Protein AF-A0A2S9FRA5-F1 (afdb_monomer_lite)

Sequence (77 aa):
MGRPGDRRDTRQSEPPPSEDFGRQPPQDLAAEQAVLGGMLLSKDAIADVLERLRPGDFYRPGNQLVYDAVLDLYSRG

Structure (mmCIF, N/CA/C/O backbone):
data_AF-A0A2S9FRA5-F1
#
_entry.id   AF-A0A2S9FRA5-F1
#
loop_
_atom_site.group_PDB
_atom_site.id
_atom_site.type_symbol
_atom_site.label_atom_id
_atom_site.label_alt_id
_atom_site.label_comp_id
_atom_site.label_asym_id
_atom_site.label_entity_id
_atom_site.label_seq_id
_atom_site.pdbx_PDB_ins_code
_atom_site.Cartn_x
_atom_site.Cartn_y
_atom_site.Cartn_z
_atom_site.occupancy
_atom_site.B_iso_or_equiv
_atom_site.auth_seq_id
_atom_site.auth_comp_id
_atom_site.auth_asym_id
_atom_site.auth_atom_id
_atom_site.pdbx_PDB_model_num
ATOM 1 N N . MET A 1 1 ? 56.837 -43.548 -35.326 1.00 53.72 1 MET A N 1
ATOM 2 C CA . MET A 1 1 ? 56.007 -42.811 -36.308 1.00 53.72 1 MET A CA 1
ATOM 3 C C . MET A 1 1 ? 54.566 -42.842 -35.814 1.00 53.72 1 MET A C 1
ATOM 5 O O . MET A 1 1 ? 54.103 -43.927 -35.503 1.00 53.72 1 MET A O 1
ATOM 9 N N . GLY A 1 2 ? 53.910 -41.682 -35.704 1.00 46.88 2 GLY A N 1
ATOM 10 C CA . GLY A 1 2 ? 52.523 -41.513 -35.232 1.00 46.88 2 GLY A CA 1
ATOM 11 C C . GLY A 1 2 ? 52.422 -40.344 -34.244 1.00 46.88 2 GLY A C 1
ATOM 12 O O . GLY A 1 2 ? 52.917 -40.450 -33.131 1.00 46.88 2 GLY A O 1
ATOM 13 N N . ARG A 1 3 ? 51.897 -39.196 -34.691 1.00 53.19 3 ARG A N 1
ATOM 14 C CA . ARG A 1 3 ? 51.932 -37.890 -34.000 1.00 53.19 3 ARG A CA 1
ATOM 15 C C . ARG A 1 3 ? 50.842 -37.738 -32.920 1.00 53.19 3 ARG A C 1
ATOM 17 O O . ARG A 1 3 ? 49.765 -38.299 -33.100 1.00 53.19 3 ARG A O 1
ATOM 24 N N . PRO A 1 4 ? 51.065 -36.905 -31.880 1.00 51.31 4 PRO A N 1
ATOM 25 C CA . PRO A 1 4 ? 50.016 -36.460 -30.967 1.00 51.31 4 PRO A CA 1
ATOM 26 C C . PRO A 1 4 ? 49.132 -35.417 -31.669 1.00 51.31 4 PRO A C 1
ATOM 28 O O . PRO A 1 4 ? 49.613 -34.373 -32.111 1.00 51.31 4 PRO A O 1
ATOM 31 N N . GLY A 1 5 ? 47.849 -35.745 -31.826 1.00 56.88 5 GLY A N 1
ATOM 32 C CA . GLY A 1 5 ? 46.819 -34.892 -32.413 1.00 56.88 5 GLY A CA 1
ATOM 33 C C . GLY A 1 5 ? 45.971 -34.252 -31.325 1.00 56.88 5 GLY A C 1
ATOM 34 O O . GLY A 1 5 ? 45.115 -34.892 -30.727 1.00 56.88 5 GLY A O 1
ATOM 35 N N . ASP A 1 6 ? 46.279 -32.990 -31.085 1.00 61.97 6 ASP A N 1
ATOM 36 C CA . ASP A 1 6 ? 45.597 -32.023 -30.243 1.00 61.97 6 ASP A CA 1
ATOM 37 C C . ASP A 1 6 ? 44.110 -31.827 -30.615 1.00 61.97 6 ASP A C 1
ATOM 39 O O . ASP A 1 6 ? 43.737 -31.884 -31.786 1.00 61.97 6 ASP A O 1
ATOM 43 N N . ARG A 1 7 ? 43.314 -31.502 -29.588 1.00 61.88 7 ARG A N 1
ATOM 44 C CA . ARG A 1 7 ? 42.040 -30.763 -29.616 1.00 61.88 7 ARG A CA 1
ATOM 45 C C . ARG A 1 7 ? 40.918 -31.259 -30.543 1.00 61.88 7 ARG A C 1
ATOM 47 O O . ARG A 1 7 ? 40.890 -31.001 -31.744 1.00 61.88 7 ARG A O 1
ATOM 54 N N . ARG A 1 8 ? 39.833 -31.706 -29.905 1.00 55.50 8 ARG A N 1
ATOM 55 C CA . ARG A 1 8 ? 38.610 -30.886 -29.792 1.00 55.50 8 ARG A CA 1
ATOM 56 C C . ARG A 1 8 ? 37.700 -31.451 -28.701 1.00 55.50 8 ARG A C 1
ATOM 58 O O . ARG A 1 8 ? 36.923 -32.368 -28.926 1.00 55.50 8 ARG A O 1
ATOM 65 N N . ASP A 1 9 ? 37.828 -30.860 -27.517 1.00 57.75 9 ASP A N 1
ATOM 66 C CA . ASP A 1 9 ? 36.747 -30.737 -26.543 1.00 57.75 9 ASP A CA 1
ATOM 67 C C . ASP A 1 9 ? 35.611 -29.997 -27.267 1.00 57.75 9 ASP A C 1
ATOM 69 O O . ASP A 1 9 ? 35.632 -28.771 -27.386 1.00 57.75 9 ASP A O 1
ATOM 73 N N . THR A 1 10 ? 34.673 -30.730 -27.872 1.00 59.09 10 THR A N 1
ATOM 74 C CA . THR A 1 10 ? 33.366 -30.179 -28.242 1.00 59.09 10 THR A CA 1
ATOM 75 C C . THR A 1 10 ? 32.616 -29.907 -26.947 1.00 59.09 10 THR A C 1
ATOM 77 O O . THR A 1 10 ? 31.651 -30.593 -26.612 1.00 59.09 10 THR A O 1
ATOM 80 N N . ARG A 1 11 ? 33.073 -28.882 -26.218 1.00 60.38 11 ARG A N 1
ATOM 81 C CA . ARG A 1 11 ? 32.201 -28.102 -25.360 1.00 60.38 11 ARG A CA 1
ATOM 82 C C . ARG A 1 11 ? 31.080 -27.649 -26.264 1.00 60.38 11 ARG A C 1
ATOM 84 O O . ARG A 1 11 ? 31.288 -26.864 -27.187 1.00 60.38 11 ARG A O 1
ATOM 91 N N . GLN A 1 12 ? 29.939 -28.281 -26.041 1.00 58.03 12 GLN A N 1
ATOM 92 C CA . GLN A 1 12 ? 28.650 -27.875 -26.544 1.00 58.03 12 GLN A CA 1
ATOM 93 C C . GLN A 1 12 ? 28.618 -26.357 -26.420 1.00 58.03 12 GLN A C 1
ATOM 95 O O . GLN A 1 12 ? 28.711 -25.814 -25.321 1.00 58.03 12 GLN A O 1
ATOM 100 N N . SER A 1 13 ? 28.631 -25.676 -27.559 1.00 61.19 13 SER A N 1
ATOM 101 C CA . SER A 1 13 ? 28.336 -24.260 -27.609 1.00 61.19 13 SER A CA 1
ATOM 102 C C . SER A 1 13 ? 26.863 -24.160 -27.250 1.00 61.19 13 SER A C 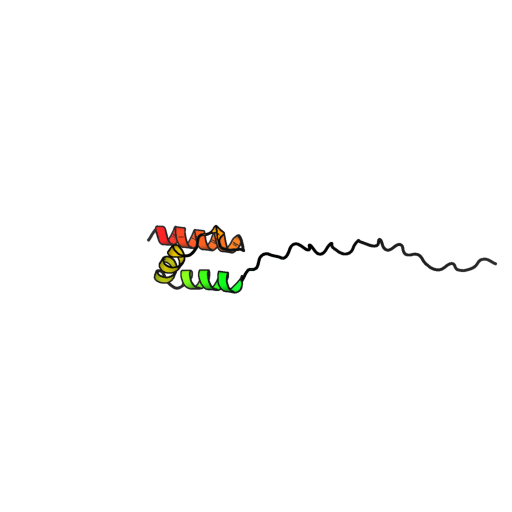1
ATOM 104 O O . SER A 1 13 ? 26.004 -24.245 -28.127 1.00 61.19 13 SER A O 1
ATOM 106 N N . GLU A 1 14 ? 26.587 -24.100 -25.946 1.00 61.38 14 GLU A N 1
ATOM 107 C CA . GLU A 1 14 ? 25.329 -23.586 -25.434 1.00 61.38 14 GLU A CA 1
ATOM 108 C C . GLU A 1 14 ? 25.112 -22.261 -26.165 1.00 61.38 14 GLU A C 1
ATOM 110 O O . GLU A 1 14 ? 26.013 -21.408 -26.155 1.00 61.38 14 GLU A O 1
ATOM 115 N N . PRO A 1 15 ? 23.994 -22.096 -26.890 1.00 63.41 15 PRO A N 1
ATOM 116 C CA . PRO A 1 15 ? 23.664 -20.778 -27.387 1.00 63.41 15 PRO A CA 1
ATOM 117 C C . PRO A 1 15 ? 23.665 -19.845 -26.167 1.00 63.41 15 PRO A C 1
ATOM 119 O O . PRO A 1 15 ? 23.180 -20.256 -25.107 1.00 63.41 15 PRO A O 1
ATOM 122 N N . PRO A 1 16 ? 24.244 -18.632 -26.264 1.00 62.16 16 PRO A N 1
ATOM 123 C CA . PRO A 1 16 ? 24.132 -17.671 -25.176 1.00 62.16 16 PRO A CA 1
ATOM 124 C C . PRO A 1 16 ? 22.649 -17.574 -24.801 1.00 62.16 16 PRO A C 1
ATOM 126 O O . PRO A 1 16 ? 21.818 -17.653 -25.718 1.00 62.16 16 PRO A O 1
ATOM 129 N N . PRO A 1 17 ? 22.302 -17.467 -23.501 1.00 63.34 17 PRO A N 1
ATOM 130 C CA . PRO A 1 17 ? 20.915 -17.273 -23.111 1.00 63.34 17 PRO A CA 1
ATOM 131 C C . PRO A 1 17 ? 20.392 -16.148 -23.988 1.00 63.34 17 PRO A C 1
ATOM 133 O O . PRO A 1 17 ? 21.015 -15.088 -24.062 1.00 63.34 17 PRO A O 1
ATOM 136 N N . SER A 1 18 ? 19.347 -16.436 -24.759 1.00 64.19 18 SER A N 1
ATOM 137 C CA . SER A 1 18 ? 18.712 -15.443 -25.605 1.00 64.19 18 SER A CA 1
ATOM 138 C C . SER A 1 18 ? 18.264 -14.337 -24.667 1.00 64.19 18 SER A C 1
ATOM 140 O O . SER A 1 18 ? 17.277 -14.515 -23.953 1.00 64.19 18 SER A O 1
ATOM 142 N N . GLU A 1 19 ? 19.055 -13.265 -24.587 1.00 59.91 19 GLU A N 1
ATOM 143 C CA . GLU A 1 19 ? 18.692 -12.059 -23.868 1.00 59.91 19 GLU A CA 1
ATOM 144 C C . GLU A 1 19 ? 17.382 -11.621 -24.489 1.00 59.91 19 GLU A C 1
ATOM 146 O O . GLU A 1 19 ? 17.315 -11.246 -25.663 1.00 59.91 19 GLU A O 1
ATOM 151 N N . ASP A 1 20 ? 16.318 -11.818 -23.724 1.00 59.34 20 ASP A N 1
ATOM 152 C CA . ASP A 1 20 ? 14.990 -11.445 -24.131 1.00 59.34 20 ASP A CA 1
ATOM 153 C C . ASP A 1 20 ? 15.035 -9.937 -24.386 1.00 59.34 20 ASP A C 1
ATOM 155 O O . ASP A 1 20 ? 15.150 -9.123 -23.469 1.00 59.34 20 ASP A O 1
ATOM 159 N N . PHE A 1 21 ? 14.982 -9.547 -25.659 1.00 55.38 21 PHE A N 1
ATOM 160 C CA . PHE A 1 21 ? 14.776 -8.160 -26.064 1.00 55.38 21 PHE A CA 1
ATOM 161 C C . PHE A 1 21 ? 13.373 -7.658 -25.642 1.00 55.38 21 PHE A C 1
ATOM 163 O O . PHE A 1 21 ? 12.974 -6.550 -26.003 1.00 55.38 21 PHE A O 1
ATOM 170 N N . GLY A 1 22 ? 12.617 -8.431 -24.854 1.00 58.66 22 GLY A N 1
ATOM 171 C CA . GLY A 1 22 ? 11.504 -7.981 -24.033 1.00 58.66 22 GLY A CA 1
ATOM 172 C C . GLY A 1 22 ? 11.992 -7.185 -22.825 1.00 58.66 22 GLY A C 1
ATOM 173 O O . GLY A 1 22 ? 12.271 -7.735 -21.763 1.00 58.66 22 GLY A O 1
ATOM 174 N N . ARG A 1 23 ? 12.070 -5.857 -22.969 1.00 72.38 23 ARG A N 1
ATOM 175 C CA . ARG A 1 23 ? 12.296 -4.949 -21.834 1.00 72.38 23 ARG A CA 1
ATOM 176 C C . ARG A 1 23 ? 11.328 -5.304 -20.709 1.00 72.38 23 ARG A C 1
ATOM 178 O O . ARG A 1 23 ? 10.115 -5.260 -20.913 1.00 72.38 23 ARG A O 1
ATOM 185 N N . GLN A 1 24 ? 11.866 -5.600 -19.528 1.00 77.81 24 GLN A N 1
ATOM 186 C CA . GLN A 1 24 ? 11.060 -5.652 -18.318 1.00 77.81 24 GLN A CA 1
ATOM 187 C C . GLN A 1 24 ? 10.233 -4.357 -18.237 1.00 77.81 24 GLN A C 1
ATOM 189 O O . GLN A 1 24 ? 10.810 -3.274 -18.410 1.00 77.81 24 GLN A O 1
ATOM 194 N N . PRO A 1 25 ? 8.906 -4.439 -18.017 1.00 84.38 25 PRO A N 1
ATOM 195 C CA . PRO A 1 25 ? 8.090 -3.249 -17.842 1.00 84.38 25 PRO A CA 1
ATOM 196 C C . PRO A 1 25 ? 8.709 -2.340 -16.768 1.00 84.38 25 PRO A C 1
ATOM 198 O O . PRO A 1 25 ? 9.162 -2.859 -15.741 1.00 84.38 25 PRO A O 1
ATOM 201 N N . PRO A 1 26 ? 8.774 -1.013 -16.986 1.00 92.38 26 PRO A N 1
ATOM 202 C CA . PRO A 1 26 ? 9.268 -0.087 -15.975 1.00 92.38 26 PRO A CA 1
ATOM 203 C C . PRO A 1 26 ? 8.507 -0.277 -14.663 1.00 92.38 26 PRO A C 1
ATOM 205 O O . PRO A 1 26 ? 7.278 -0.282 -14.656 1.00 92.38 26 PRO A O 1
ATOM 208 N N . GLN A 1 27 ? 9.241 -0.453 -13.570 1.00 94.75 27 GLN A N 1
ATOM 209 C CA . GLN A 1 27 ? 8.679 -0.727 -12.252 1.00 94.75 27 GLN A CA 1
ATOM 210 C C . GLN A 1 27 ? 9.621 -0.213 -11.160 1.00 94.75 27 GLN A C 1
ATOM 212 O O . GLN A 1 27 ? 10.830 -0.105 -11.390 1.00 94.75 27 GLN A O 1
ATOM 217 N N . ASP A 1 28 ? 9.066 0.082 -9.985 1.00 97.94 28 ASP A N 1
ATOM 218 C CA . ASP A 1 28 ? 9.823 0.471 -8.796 1.00 97.94 28 ASP A CA 1
ATOM 219 C C . ASP A 1 28 ? 9.353 -0.324 -7.567 1.00 97.94 28 ASP A C 1
ATOM 221 O O . ASP A 1 28 ? 8.390 0.027 -6.882 1.00 97.94 28 ASP A O 1
ATOM 225 N N . LEU A 1 29 ? 10.070 -1.410 -7.267 1.00 97.44 29 LEU A N 1
ATOM 226 C CA . LEU A 1 29 ? 9.769 -2.264 -6.116 1.00 97.44 29 LEU A CA 1
ATOM 227 C C . LEU A 1 29 ? 9.905 -1.543 -4.776 1.00 97.44 29 LEU A C 1
ATOM 229 O O . LEU A 1 29 ? 9.220 -1.915 -3.824 1.00 97.44 29 LEU A O 1
ATOM 233 N N . ALA A 1 30 ? 10.810 -0.569 -4.665 1.00 98.00 30 ALA A N 1
ATOM 234 C CA . ALA A 1 30 ? 11.013 0.154 -3.416 1.00 98.00 30 ALA A CA 1
ATOM 235 C C . ALA A 1 30 ? 9.826 1.084 -3.148 1.00 98.00 30 ALA A C 1
ATOM 237 O O . ALA A 1 30 ? 9.350 1.147 -2.014 1.00 98.00 30 ALA A O 1
ATOM 238 N N . ALA A 1 31 ? 9.301 1.730 -4.193 1.00 97.88 31 ALA A N 1
ATOM 239 C CA . ALA A 1 31 ? 8.074 2.512 -4.108 1.00 97.88 31 ALA A CA 1
ATOM 240 C C . ALA A 1 31 ? 6.877 1.646 -3.691 1.00 97.88 31 ALA A C 1
ATOM 242 O O . ALA A 1 31 ? 6.139 2.028 -2.785 1.00 97.88 31 ALA A O 1
ATOM 243 N N . GLU A 1 32 ? 6.723 0.449 -4.267 1.00 98.25 32 GLU A N 1
ATOM 244 C CA . GLU A 1 32 ? 5.667 -0.484 -3.851 1.00 98.25 32 GLU A CA 1
ATOM 245 C C . GLU A 1 32 ? 5.759 -0.842 -2.360 1.00 98.25 32 GLU A C 1
ATOM 247 O O . GLU A 1 32 ? 4.758 -0.777 -1.646 1.00 98.25 32 GLU A O 1
ATOM 252 N N . GLN A 1 33 ? 6.957 -1.173 -1.862 1.00 98.38 33 GLN A N 1
ATOM 253 C CA . GLN A 1 33 ? 7.152 -1.452 -0.434 1.00 98.38 33 GLN A CA 1
ATOM 254 C C . GLN A 1 33 ? 6.866 -0.226 0.440 1.00 98.38 33 GLN A C 1
ATOM 256 O O . GLN A 1 33 ? 6.297 -0.368 1.520 1.00 98.38 33 GLN A O 1
ATOM 261 N N . ALA A 1 34 ? 7.236 0.975 -0.011 1.00 98.38 34 ALA A N 1
ATOM 262 C CA . ALA A 1 34 ? 6.984 2.209 0.725 1.00 98.38 34 ALA A CA 1
ATOM 263 C C . ALA A 1 34 ? 5.482 2.511 0.845 1.00 98.38 34 ALA A C 1
ATOM 265 O O . ALA A 1 34 ? 5.031 2.905 1.920 1.00 98.38 34 ALA A O 1
ATOM 266 N N . VAL A 1 35 ? 4.702 2.274 -0.215 1.00 98.31 35 VAL A N 1
ATOM 267 C CA . VAL A 1 35 ? 3.236 2.409 -0.187 1.00 98.31 35 VAL A CA 1
ATOM 268 C C . VAL A 1 35 ? 2.630 1.452 0.837 1.00 98.31 35 VAL A C 1
ATOM 270 O O . VAL A 1 35 ? 1.900 1.891 1.724 1.00 98.31 35 VAL A O 1
ATOM 273 N N . LEU A 1 36 ? 2.982 0.163 0.768 1.00 98.56 36 LEU A N 1
ATOM 274 C CA . LEU A 1 36 ? 2.488 -0.839 1.719 1.00 98.56 36 LEU A CA 1
ATOM 275 C C . LEU A 1 36 ? 2.901 -0.501 3.156 1.00 98.56 36 LEU A C 1
ATOM 277 O O . LEU A 1 36 ? 2.076 -0.543 4.063 1.00 98.56 36 LEU A O 1
ATOM 281 N N . GLY A 1 37 ? 4.156 -0.101 3.366 1.00 98.44 37 GLY A N 1
ATOM 282 C CA . GLY A 1 37 ? 4.650 0.340 4.669 1.00 98.44 37 GLY A CA 1
ATOM 283 C C . GLY A 1 37 ? 3.875 1.542 5.214 1.00 98.44 37 GLY A C 1
ATOM 284 O O . GLY A 1 37 ? 3.496 1.541 6.381 1.00 98.44 37 GLY A O 1
ATOM 285 N N . GLY A 1 38 ? 3.574 2.535 4.373 1.00 98.19 38 GLY A N 1
ATOM 286 C CA . GLY A 1 38 ? 2.760 3.694 4.748 1.00 98.19 38 GLY A CA 1
ATOM 287 C C . GLY A 1 38 ? 1.347 3.304 5.185 1.00 98.19 38 GLY A C 1
ATOM 288 O O . GLY A 1 38 ? 0.879 3.759 6.228 1.00 98.19 38 GLY A O 1
ATOM 289 N N . MET A 1 39 ? 0.704 2.399 4.443 1.00 98.12 39 MET A N 1
ATOM 290 C CA . MET A 1 39 ? -0.616 1.858 4.787 1.00 98.12 39 MET A CA 1
ATOM 291 C C . MET A 1 39 ? -0.609 1.097 6.122 1.00 98.12 39 MET A C 1
ATOM 293 O O . MET A 1 39 ? -1.547 1.218 6.904 1.00 98.12 39 MET A O 1
ATOM 297 N N . LEU A 1 40 ? 0.456 0.347 6.421 1.00 97.31 40 LEU A N 1
ATOM 298 C CA . LEU A 1 40 ? 0.590 -0.370 7.696 1.00 97.31 40 LEU A CA 1
ATOM 299 C C . LEU A 1 40 ? 0.768 0.566 8.902 1.00 97.31 40 LEU A C 1
ATOM 301 O O . LEU A 1 40 ? 0.462 0.176 10.027 1.00 97.31 40 LEU A O 1
ATOM 305 N N . LEU A 1 41 ? 1.266 1.786 8.684 1.00 97.62 41 LEU A N 1
ATOM 306 C CA . LEU A 1 41 ? 1.514 2.766 9.744 1.00 97.62 41 LEU A CA 1
ATOM 307 C C . LEU A 1 41 ? 0.315 3.685 10.020 1.00 97.62 41 LEU A C 1
ATOM 309 O O . LEU A 1 41 ? 0.219 4.218 11.125 1.00 97.62 41 LEU A O 1
ATOM 313 N N . SER A 1 42 ? -0.583 3.903 9.052 1.00 96.69 42 SER A N 1
ATOM 314 C CA . SER A 1 42 ? -1.682 4.868 9.182 1.00 96.69 42 SER A CA 1
ATOM 315 C C . SER A 1 42 ? -2.949 4.451 8.435 1.00 96.69 42 SER A C 1
ATOM 317 O O . SER A 1 42 ? -2.921 4.190 7.234 1.00 96.69 42 SER A O 1
ATOM 319 N N . LYS A 1 43 ? -4.094 4.501 9.132 1.00 94.50 43 LYS A N 1
ATOM 320 C CA . LYS A 1 43 ? -5.423 4.306 8.526 1.00 94.50 43 LYS A CA 1
ATOM 321 C C . LYS A 1 43 ? -5.772 5.395 7.503 1.00 94.50 43 LYS A C 1
ATOM 323 O O . LYS A 1 43 ? -6.445 5.089 6.524 1.00 94.50 43 LYS A O 1
ATOM 328 N N . ASP A 1 44 ? -5.286 6.622 7.686 1.00 96.12 44 ASP A N 1
ATOM 329 C CA . ASP A 1 44 ? -5.512 7.712 6.727 1.00 96.12 44 ASP A CA 1
ATOM 330 C C . ASP A 1 44 ? -4.749 7.453 5.420 1.00 96.12 44 ASP A C 1
ATOM 332 O O . ASP A 1 44 ? -5.289 7.637 4.332 1.00 96.12 44 ASP A O 1
ATOM 336 N N . ALA A 1 45 ? -3.532 6.900 5.515 1.00 97.69 45 ALA A N 1
ATOM 337 C CA . ALA A 1 45 ? -2.763 6.499 4.337 1.00 97.69 45 ALA A CA 1
ATOM 338 C C . ALA A 1 45 ? -3.462 5.383 3.544 1.00 97.69 45 ALA A C 1
ATOM 340 O O . ALA A 1 45 ? -3.376 5.356 2.319 1.00 97.69 45 ALA A O 1
ATOM 341 N N . ILE A 1 46 ? -4.184 4.477 4.218 1.00 97.44 46 ILE A N 1
ATOM 342 C CA . ILE A 1 46 ? -5.006 3.468 3.536 1.00 97.44 46 ILE A CA 1
ATOM 343 C C . ILE A 1 46 ? -6.085 4.151 2.690 1.00 97.44 46 ILE A C 1
ATOM 345 O O . ILE A 1 46 ? -6.211 3.808 1.517 1.00 97.44 46 ILE A O 1
ATOM 349 N N . ALA A 1 47 ? -6.816 5.122 3.250 1.00 96.00 47 ALA A N 1
ATOM 350 C CA . ALA A 1 47 ? -7.867 5.848 2.533 1.00 96.00 47 ALA A CA 1
ATOM 351 C C . ALA A 1 47 ? -7.315 6.596 1.306 1.00 96.00 47 ALA A C 1
ATOM 353 O O . ALA A 1 47 ? -7.827 6.416 0.200 1.00 96.00 47 ALA A O 1
ATOM 354 N N . ASP A 1 48 ? -6.214 7.335 1.469 1.00 96.75 48 ASP A N 1
ATOM 355 C CA . ASP A 1 48 ? -5.572 8.094 0.385 1.00 96.75 48 ASP A CA 1
ATOM 356 C C . ASP A 1 48 ? -5.081 7.207 -0.772 1.00 96.75 48 ASP A C 1
ATOM 358 O O . ASP A 1 48 ? -5.105 7.613 -1.942 1.00 96.75 48 ASP A O 1
ATOM 362 N N . VAL A 1 49 ? -4.597 6.001 -0.451 1.00 97.50 49 VAL A N 1
ATOM 363 C CA . VAL A 1 49 ? -4.113 5.028 -1.439 1.00 97.50 49 VAL A CA 1
ATOM 364 C C . VAL A 1 49 ? -5.279 4.315 -2.128 1.00 97.50 49 VAL A C 1
ATOM 366 O O . VAL A 1 49 ? -5.204 4.071 -3.332 1.00 97.50 49 VAL A O 1
ATOM 369 N N . LEU A 1 50 ? -6.368 4.016 -1.414 1.00 95.81 50 LEU A N 1
ATOM 370 C CA . LEU A 1 50 ? -7.578 3.376 -1.957 1.00 95.81 50 LEU A CA 1
ATOM 371 C C . LEU A 1 50 ? -8.210 4.186 -3.101 1.00 95.81 50 LEU A C 1
ATOM 373 O O . LEU A 1 50 ? -8.761 3.624 -4.051 1.00 95.81 50 LEU A O 1
ATOM 377 N N . GLU A 1 51 ? -8.104 5.513 -3.038 1.00 96.25 51 GLU A N 1
ATOM 378 C CA . GLU A 1 51 ? -8.575 6.408 -4.098 1.00 96.25 51 GLU A CA 1
ATOM 379 C C . GLU A 1 51 ? -7.710 6.354 -5.365 1.00 96.25 51 GLU A C 1
ATOM 381 O O . GLU A 1 51 ? -8.190 6.681 -6.451 1.00 96.25 51 GLU A O 1
ATOM 386 N N . ARG A 1 52 ? -6.444 5.937 -5.242 1.00 96.69 52 ARG A N 1
ATOM 387 C CA . ARG A 1 52 ? -5.435 6.041 -6.306 1.00 96.69 52 ARG A CA 1
ATOM 388 C C . ARG A 1 52 ? -5.071 4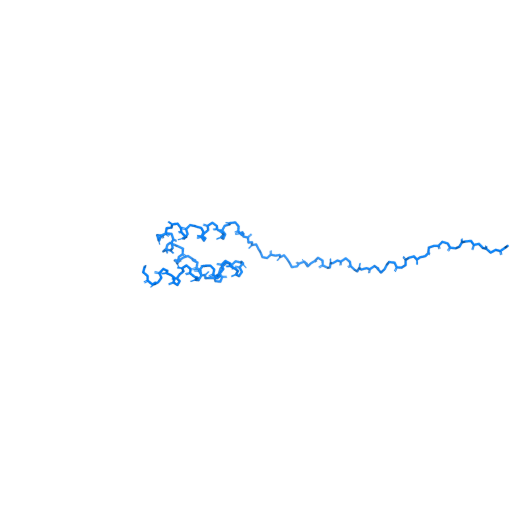.717 -6.952 1.00 96.69 52 ARG A C 1
A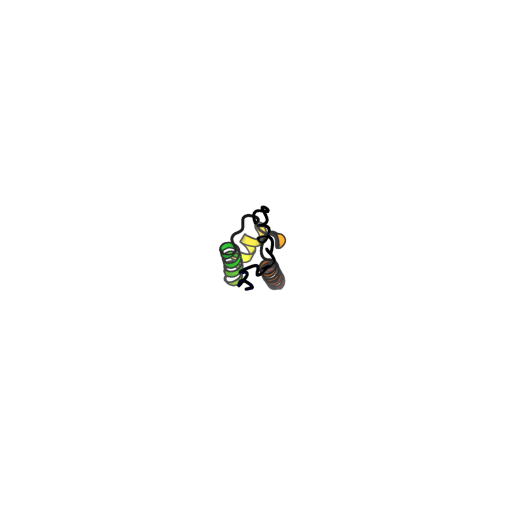TOM 390 O O . ARG A 1 52 ? -4.815 4.703 -8.150 1.00 96.69 52 ARG A O 1
ATOM 397 N N . LEU A 1 53 ? -5.011 3.646 -6.167 1.00 97.31 53 LEU A N 1
ATOM 398 C CA . LEU A 1 53 ? -4.485 2.357 -6.601 1.00 97.31 53 LEU A CA 1
ATOM 399 C C . LEU A 1 53 ? -5.541 1.252 -6.531 1.00 97.31 53 LEU A C 1
ATOM 401 O O . LEU A 1 53 ? -6.537 1.312 -5.800 1.00 97.31 53 LEU A O 1
ATOM 405 N N . ARG A 1 54 ? -5.301 0.217 -7.324 1.00 95.12 54 ARG A N 1
ATOM 406 C CA . ARG A 1 54 ? -5.970 -1.079 -7.317 1.00 95.12 54 ARG A CA 1
ATOM 407 C C . ARG A 1 54 ? -4.921 -2.166 -7.065 1.00 95.12 54 ARG A C 1
ATOM 409 O O . ARG A 1 54 ? -3.748 -1.954 -7.366 1.00 95.12 54 ARG A O 1
ATOM 416 N N . PRO A 1 55 ? -5.319 -3.356 -6.579 1.00 92.81 55 PRO A N 1
ATOM 417 C CA . PRO A 1 55 ? -4.367 -4.437 -6.319 1.00 92.81 55 PRO A CA 1
ATOM 418 C C . PRO A 1 55 ? -3.506 -4.764 -7.546 1.00 92.81 55 PRO A C 1
ATOM 420 O O . PRO A 1 55 ? -2.296 -4.901 -7.430 1.00 92.81 55 PRO A O 1
ATOM 423 N N . GLY A 1 56 ? -4.109 -4.790 -8.741 1.00 93.81 56 GLY A N 1
ATOM 424 C CA . GLY A 1 56 ? -3.415 -5.084 -10.000 1.00 93.81 56 GLY A CA 1
ATOM 425 C C . GLY A 1 56 ? -2.372 -4.052 -10.448 1.00 93.81 56 GLY A C 1
ATOM 426 O O . GLY A 1 56 ? -1.637 -4.342 -11.389 1.00 93.81 56 GLY A O 1
ATOM 427 N N . ASP A 1 57 ? -2.280 -2.890 -9.795 1.00 96.50 57 ASP A N 1
ATOM 428 C CA . ASP A 1 57 ? -1.288 -1.860 -10.129 1.00 96.50 57 ASP A CA 1
ATOM 429 C C . ASP A 1 57 ? 0.110 -2.192 -9.580 1.00 96.50 57 ASP A C 1
ATOM 431 O O . ASP A 1 57 ? 1.109 -1.671 -10.075 1.00 96.50 57 ASP A O 1
ATOM 435 N N . PHE A 1 58 ? 0.209 -3.075 -8.581 1.00 97.44 58 PHE A N 1
ATOM 436 C CA . PHE A 1 58 ? 1.501 -3.548 -8.085 1.00 97.44 58 PHE A CA 1
ATOM 437 C C . PHE A 1 58 ? 2.113 -4.553 -9.065 1.00 97.44 58 PHE A C 1
ATOM 439 O O . PHE A 1 58 ? 1.478 -5.534 -9.456 1.00 97.44 58 PHE A O 1
ATOM 446 N N . TYR A 1 59 ? 3.386 -4.368 -9.406 1.00 96.81 59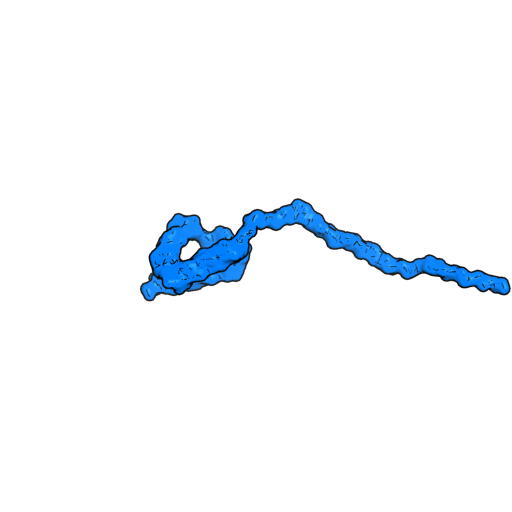 TYR A N 1
ATOM 447 C CA . TYR A 1 59 ? 4.122 -5.247 -10.309 1.00 96.81 59 TYR A CA 1
ATOM 448 C C . TYR A 1 59 ? 4.413 -6.610 -9.671 1.00 96.81 59 TYR A C 1
ATOM 450 O O . TYR A 1 59 ? 4.334 -7.644 -10.335 1.00 96.81 59 TYR A O 1
ATOM 458 N N . ARG A 1 60 ? 4.767 -6.644 -8.376 1.00 97.12 60 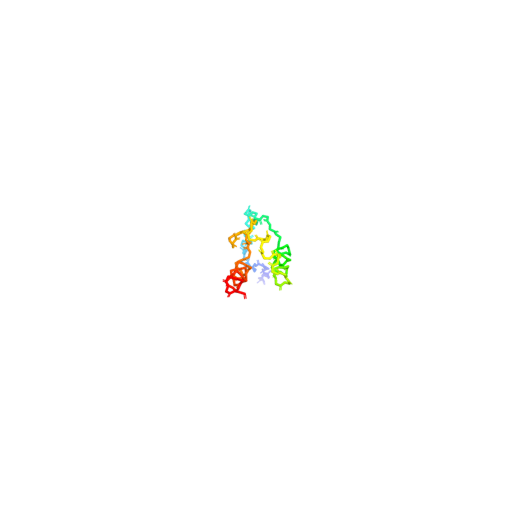ARG A N 1
ATOM 459 C CA . ARG A 1 60 ? 5.029 -7.901 -7.652 1.00 97.12 60 ARG A CA 1
ATOM 460 C C . ARG A 1 60 ? 3.708 -8.527 -7.194 1.00 97.12 60 ARG A C 1
ATOM 462 O O . ARG A 1 60 ? 3.060 -7.947 -6.326 1.00 97.12 60 ARG A O 1
ATOM 469 N N . PRO A 1 61 ? 3.380 -9.770 -7.595 1.00 96.94 61 PRO A N 1
ATOM 470 C CA . PRO A 1 61 ? 2.190 -10.464 -7.091 1.00 96.94 61 PRO A CA 1
ATOM 471 C C . PRO A 1 61 ? 2.148 -10.575 -5.560 1.00 96.94 61 PRO A C 1
ATOM 473 O O . PRO A 1 61 ? 1.092 -10.463 -4.952 1.00 96.94 61 PRO A O 1
ATOM 476 N N . GLY A 1 62 ? 3.309 -10.728 -4.914 1.00 98.19 62 GLY A N 1
ATOM 477 C CA . GLY A 1 62 ? 3.391 -10.730 -3.450 1.00 98.19 62 GLY A CA 1
ATOM 478 C C . GLY A 1 62 ? 2.923 -9.416 -2.815 1.00 98.19 62 GLY A C 1
ATOM 479 O O . GLY A 1 62 ? 2.293 -9.443 -1.765 1.00 98.19 62 GLY A O 1
ATOM 480 N N . ASN A 1 63 ? 3.169 -8.279 -3.468 1.00 98.38 63 ASN A N 1
ATOM 481 C CA . ASN A 1 63 ? 2.725 -6.976 -2.981 1.00 98.38 63 ASN A CA 1
ATOM 482 C C . ASN A 1 63 ? 1.220 -6.775 -3.189 1.00 98.38 63 ASN A C 1
ATOM 484 O O . ASN A 1 63 ? 0.572 -6.205 -2.315 1.00 98.38 63 ASN A O 1
ATOM 488 N N . GLN A 1 64 ? 0.658 -7.320 -4.277 1.00 98.38 64 GLN A N 1
ATOM 489 C CA . GLN A 1 64 ? -0.796 -7.369 -4.492 1.00 98.38 64 GLN A CA 1
ATOM 490 C C . GLN A 1 64 ? -1.496 -8.076 -3.322 1.00 98.38 64 GLN A C 1
ATOM 492 O O . GLN A 1 64 ? -2.428 -7.535 -2.737 1.00 98.38 64 GLN A O 1
ATOM 497 N N . LEU A 1 65 ? -0.981 -9.242 -2.912 1.00 98.25 65 LEU A N 1
ATOM 498 C CA . LEU A 1 65 ? -1.547 -10.019 -1.802 1.00 98.25 65 LEU A CA 1
ATOM 499 C C . LEU A 1 65 ? -1.500 -9.270 -0.465 1.00 98.25 65 LEU A C 1
ATOM 501 O O . LEU A 1 65 ? -2.437 -9.356 0.327 1.00 98.25 65 LEU A O 1
ATOM 505 N N . VAL A 1 66 ? -0.413 -8.541 -0.197 1.00 98.25 66 VAL A N 1
ATOM 506 C CA . VAL A 1 66 ? -0.305 -7.723 1.019 1.00 98.25 66 VAL A CA 1
ATOM 507 C C . VAL A 1 66 ? -1.305 -6.569 0.976 1.00 98.25 66 VAL A C 1
ATOM 509 O O . VAL A 1 66 ? -1.986 -6.332 1.970 1.00 98.25 66 VAL A O 1
ATOM 512 N N . TYR A 1 67 ? -1.433 -5.887 -0.165 1.00 98.44 67 TYR A N 1
ATOM 513 C CA . TYR A 1 67 ? -2.423 -4.829 -0.355 1.00 98.44 67 TYR A CA 1
ATOM 514 C C . TYR A 1 67 ? -3.851 -5.336 -0.097 1.00 98.44 67 TYR A C 1
ATOM 516 O O . TYR A 1 67 ? -4.572 -4.744 0.706 1.00 98.44 67 TYR A O 1
ATOM 524 N N . ASP A 1 68 ? -4.230 -6.470 -0.695 1.00 97.69 68 ASP A N 1
ATOM 525 C CA . ASP A 1 68 ? -5.546 -7.088 -0.495 1.00 97.69 68 ASP A CA 1
ATOM 526 C C . ASP A 1 68 ? -5.808 -7.429 0.977 1.00 97.69 68 ASP A C 1
ATOM 528 O O . ASP A 1 68 ? -6.886 -7.142 1.499 1.00 97.69 68 ASP A O 1
ATOM 532 N N . ALA A 1 69 ? -4.817 -7.989 1.679 1.00 97.62 69 ALA A N 1
ATOM 533 C CA . ALA A 1 69 ? -4.938 -8.305 3.101 1.00 97.62 69 ALA A CA 1
ATOM 534 C C . ALA A 1 69 ? -5.115 -7.047 3.970 1.00 97.62 69 ALA A C 1
ATOM 536 O O . ALA A 1 69 ? -5.899 -7.058 4.922 1.00 97.62 69 ALA A O 1
ATOM 537 N N . VAL A 1 70 ? -4.415 -5.955 3.642 1.00 97.50 70 VAL A N 1
ATOM 538 C CA . VAL A 1 70 ? -4.582 -4.666 4.330 1.00 97.50 70 VAL A CA 1
ATOM 539 C C . VAL A 1 70 ? -5.995 -4.122 4.119 1.00 97.50 70 VAL A C 1
ATOM 541 O O . VAL A 1 70 ? -6.619 -3.687 5.087 1.00 97.50 70 VAL A O 1
ATOM 544 N N . LEU A 1 71 ? -6.525 -4.177 2.892 1.00 96.12 71 LEU A N 1
ATOM 545 C CA . LEU A 1 71 ? -7.889 -3.727 2.604 1.00 96.12 71 LEU A CA 1
ATOM 546 C C . LEU A 1 71 ? -8.950 -4.586 3.296 1.00 96.12 71 LEU A C 1
ATOM 548 O O . LEU A 1 71 ? -9.901 -4.041 3.857 1.00 96.12 71 LEU A O 1
ATOM 552 N N . ASP A 1 72 ? -8.784 -5.910 3.290 1.00 96.00 72 ASP A N 1
ATOM 553 C CA . ASP A 1 72 ? -9.682 -6.832 3.987 1.00 96.00 72 ASP A CA 1
ATOM 554 C C . ASP A 1 72 ? -9.742 -6.503 5.482 1.00 96.00 72 ASP A C 1
ATOM 556 O O . ASP A 1 72 ? -10.832 -6.333 6.030 1.00 96.00 72 ASP A O 1
ATOM 560 N N . LEU A 1 73 ? -8.588 -6.316 6.129 1.00 95.25 73 LEU A N 1
ATOM 561 C CA . LEU A 1 73 ? -8.538 -5.937 7.539 1.00 95.25 73 LEU A CA 1
ATOM 562 C C . LEU A 1 73 ? -9.164 -4.559 7.786 1.00 95.25 73 LEU A C 1
ATOM 564 O O . LEU A 1 73 ? -9.962 -4.411 8.709 1.00 95.25 73 LEU A O 1
ATOM 568 N N . TYR A 1 74 ? -8.846 -3.566 6.954 1.00 94.06 74 TYR A N 1
ATOM 569 C CA . TYR A 1 74 ? -9.395 -2.214 7.073 1.00 94.06 74 TYR A CA 1
ATOM 570 C C . TYR A 1 74 ? -10.925 -2.191 6.936 1.00 94.06 74 TYR A C 1
ATOM 572 O O . TYR A 1 74 ? -11.600 -1.495 7.689 1.00 94.06 74 TYR A O 1
ATOM 580 N N . SER A 1 75 ? -11.489 -3.005 6.036 1.00 93.12 75 SER A N 1
ATOM 581 C CA . SER A 1 75 ? -12.942 -3.102 5.825 1.00 93.12 75 SER A CA 1
ATOM 582 C C . SER A 1 75 ? -13.712 -3.677 7.023 1.00 93.12 75 SER A C 1
ATOM 584 O O . SER A 1 75 ? -14.931 -3.522 7.104 1.00 93.12 75 SER A O 1
ATOM 586 N N . ARG A 1 76 ? -13.011 -4.327 7.963 1.00 93.31 76 ARG A N 1
ATOM 587 C CA . ARG A 1 76 ? -13.592 -4.980 9.145 1.00 93.31 76 ARG A CA 1
ATOM 588 C C . ARG A 1 76 ? -13.644 -4.078 10.390 1.00 93.31 76 ARG A C 1
ATOM 590 O O . ARG A 1 76 ? -14.367 -4.443 11.317 1.00 93.31 76 ARG A O 1
ATOM 597 N N . GLY A 1 77 ? -12.953 -2.926 10.408 1.00 72.44 77 GLY A N 1
ATOM 598 C CA . GLY A 1 77 ? -13.014 -1.914 11.488 1.00 72.44 77 GLY A CA 1
ATOM 599 C C . GLY A 1 77 ? -11.673 -1.515 12.096 1.00 72.44 77 GL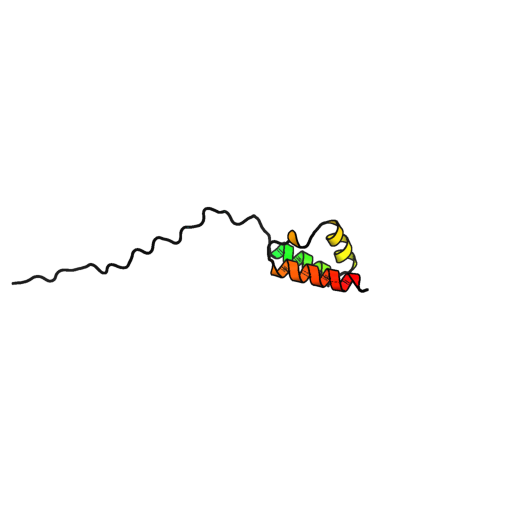Y A C 1
ATOM 600 O O . GLY A 1 77 ? -11.081 -2.320 12.842 1.00 72.44 77 GLY A O 1
#

Foldseek 3Di:
DDDDDDDDPPPPPPPPPPPPPPPDPDDDPVVLVVLLVQLVVDVVSLVVVVVPDDLVVHPDVVSSVSNVVSVVVSVVD

Secondary structure (DSSP, 8-state):
-------------PPPP----SPPPP--HHHHHHHHHHHHH-HHHHHHHHTT--GGG-SSHHHHHHHHHHHHHHHT-

Radius of gyration: 25.74 Å; chains: 1; bounding box: 70×51×48 Å

pLDDT: mean 84.78, std 17.47, range [46.88, 98.56]